Protein AF-A0A016SFZ9-F1 (afdb_monomer_lite)

Sequence (134 aa):
MRSDSETSRENEPSPVVDSTAPLEPKFIEEIFNVIDFRDTNRDLMLHFNPRFKHGYIAINAFKNNVWQREKRIPSPFEYEKVYTVDFVFKENSAIMYVNGQFLYEYVQRLPGLFKKASSVGCYGDLDIHSVHIA

Secondary structure (DSSP, 8-state):
-----------PPPP---TTS-------TT--SEEEEE-TT--EEEEEEEEGGGTEEEEEEEETTEE---EEEE----TT----EEEEE-SSEEEEEETTEEEEEEE-SSTTSGGG--EEEEESS---------

Organism: NCBI:txid53326

pLDDT: mean 81.79, std 17.53, range [40.81, 98.31]

InterPro domains:
  IPR001079 Galectin, carbohydrate recognition domain [PF00337] (35-133)
  IPR001079 Galectin, carbohydrate recognition domain [PS51304] (1-134)
  IPR001079 Galectin, carbohydrate recognition domain [SM00276] (17-134)
  IPR001079 Galectin, carbohydrate recognition domain [SM00908] (21-133)
  IPR001079 Galectin, carbohydrate recognition domain [cd00070] (34-132)
  IPR013320 Concanavalin A-like lectin/glucanase domain superfamily [SSF49899] (34-133)
  IPR044156 Galectin-like [PTHR11346] (35-133)

Foldseek 3Di:
DDDDDPDDDDDDDDDDDPPPDPPPVPPPPQQAKWKFFAFPVRWTLWIWGDRAVVQWIWIWTGPPNDIDDIDIDGDPDDPPDDWDWDWDDDQFWTWIDINNHGGDIGGHPDGRSRVRGDDMDIDHDDDDPDDDDD

Radius of gyration: 22.95 Å; chains: 1; bounding box: 44×68×62 Å

Structure (mmCIF, N/CA/C/O backbone):
data_AF-A0A016SFZ9-F1
#
_entry.id   AF-A0A016SFZ9-F1
#
loop_
_atom_site.group_PDB
_atom_site.id
_atom_site.type_symbol
_atom_site.label_atom_id
_atom_site.label_alt_id
_atom_site.label_comp_id
_atom_site.label_asym_id
_atom_site.label_entity_id
_atom_site.label_seq_id
_atom_site.pdbx_PDB_ins_code
_atom_site.Cartn_x
_atom_site.Cartn_y
_atom_site.Cartn_z
_atom_site.occupancy
_atom_site.B_iso_or_equiv
_atom_site.auth_seq_id
_atom_site.auth_comp_id
_atom_site.auth_asym_id
_atom_site.auth_atom_id
_atom_site.pdbx_PDB_model_num
ATOM 1 N N . MET A 1 1 ? 24.544 -54.199 -49.896 1.00 42.22 1 MET A N 1
ATOM 2 C CA . MET A 1 1 ? 25.113 -53.670 -48.641 1.00 42.22 1 MET A CA 1
ATOM 3 C C . MET A 1 1 ? 24.520 -52.290 -48.430 1.00 42.22 1 MET A C 1
ATOM 5 O O . MET A 1 1 ? 24.761 -51.422 -49.254 1.00 42.22 1 MET A O 1
ATOM 9 N N . ARG A 1 2 ? 23.634 -52.137 -47.439 1.00 42.34 2 ARG A N 1
ATOM 10 C CA . ARG A 1 2 ? 23.093 -50.836 -47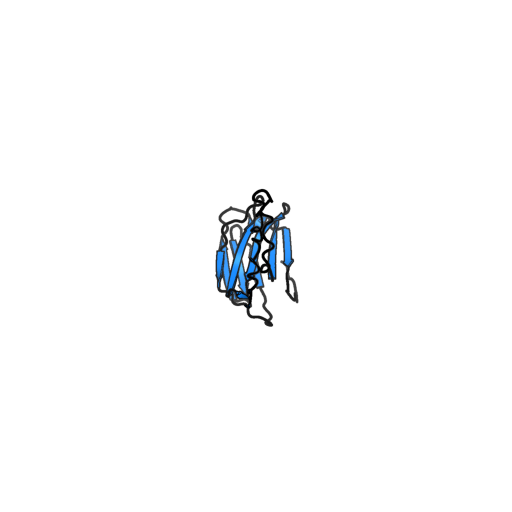.023 1.00 42.34 2 ARG A CA 1
ATOM 11 C C . ARG A 1 2 ? 24.111 -50.224 -46.063 1.00 42.34 2 ARG A C 1
ATOM 13 O O . ARG A 1 2 ? 24.497 -50.902 -45.118 1.00 42.34 2 ARG A O 1
ATOM 20 N N . SER A 1 3 ? 24.586 -49.019 -46.350 1.00 45.25 3 SER A N 1
ATOM 21 C CA . SER A 1 3 ? 25.392 -48.227 -45.423 1.00 45.25 3 SER A CA 1
ATOM 22 C C . SER A 1 3 ? 24.489 -47.156 -44.828 1.00 45.25 3 SER A C 1
ATOM 24 O O . SER A 1 3 ? 24.097 -46.222 -45.530 1.00 45.25 3 SER A O 1
ATOM 26 N N . ASP A 1 4 ? 24.127 -47.341 -43.565 1.00 45.84 4 ASP A N 1
ATOM 27 C CA . ASP A 1 4 ? 23.417 -46.353 -42.765 1.00 45.84 4 ASP A CA 1
ATOM 28 C C . ASP A 1 4 ? 24.354 -45.167 -42.493 1.00 45.84 4 ASP A C 1
ATOM 30 O O . ASP A 1 4 ? 25.474 -45.338 -42.013 1.00 45.84 4 ASP A O 1
ATOM 34 N N . SER A 1 5 ? 23.918 -43.960 -42.853 1.00 49.34 5 SER A N 1
ATOM 35 C CA . SER A 1 5 ? 24.606 -42.716 -42.515 1.00 49.34 5 SER A CA 1
ATOM 36 C C . SER A 1 5 ? 24.147 -42.250 -41.134 1.00 49.34 5 SER A C 1
ATOM 38 O O . SER A 1 5 ? 23.070 -41.668 -40.995 1.00 49.34 5 SER A O 1
ATOM 40 N N . GLU A 1 6 ? 24.963 -42.498 -40.112 1.00 49.41 6 GLU A N 1
ATOM 41 C CA . GLU A 1 6 ? 24.848 -41.837 -38.813 1.00 49.41 6 GLU A CA 1
ATOM 42 C C . GLU A 1 6 ? 25.286 -40.372 -38.956 1.00 49.41 6 GLU A C 1
ATOM 44 O O . GLU A 1 6 ? 26.470 -40.047 -38.966 1.00 49.41 6 GLU A O 1
ATOM 49 N N . THR A 1 7 ? 24.323 -39.461 -39.085 1.00 53.50 7 THR A N 1
ATOM 50 C CA . THR A 1 7 ? 24.557 -38.029 -38.858 1.00 53.50 7 THR A CA 1
ATOM 51 C C . THR A 1 7 ? 24.765 -37.793 -37.364 1.00 53.50 7 THR A C 1
ATOM 53 O O . THR A 1 7 ? 23.820 -37.813 -36.572 1.00 53.50 7 THR A O 1
ATOM 56 N N . SER A 1 8 ? 26.020 -37.572 -36.986 1.00 52.19 8 SER A N 1
ATOM 57 C CA . SER A 1 8 ? 26.450 -37.048 -35.693 1.00 52.19 8 SER A CA 1
ATOM 58 C C . SER A 1 8 ? 25.757 -35.714 -35.400 1.00 52.19 8 SER A C 1
ATOM 60 O O . SER A 1 8 ? 25.906 -34.757 -36.157 1.00 52.19 8 SER A O 1
ATOM 62 N N . ARG A 1 9 ? 24.998 -35.647 -34.299 1.00 55.06 9 ARG A N 1
ATOM 63 C CA . ARG A 1 9 ? 24.480 -34.386 -33.749 1.00 55.06 9 ARG A CA 1
ATOM 64 C C . ARG A 1 9 ? 25.669 -33.548 -33.283 1.00 55.06 9 ARG A C 1
ATOM 66 O O . ARG A 1 9 ? 26.344 -33.921 -32.327 1.00 55.06 9 ARG A O 1
ATOM 73 N N . GLU A 1 10 ? 25.939 -32.462 -33.994 1.00 53.84 10 GLU A N 1
ATOM 74 C CA . GLU A 1 10 ? 26.935 -31.472 -33.604 1.00 53.84 10 GLU A CA 1
ATOM 75 C C . GLU A 1 10 ? 26.537 -30.815 -32.274 1.00 53.84 10 GLU A C 1
ATOM 77 O O . GLU A 1 10 ? 25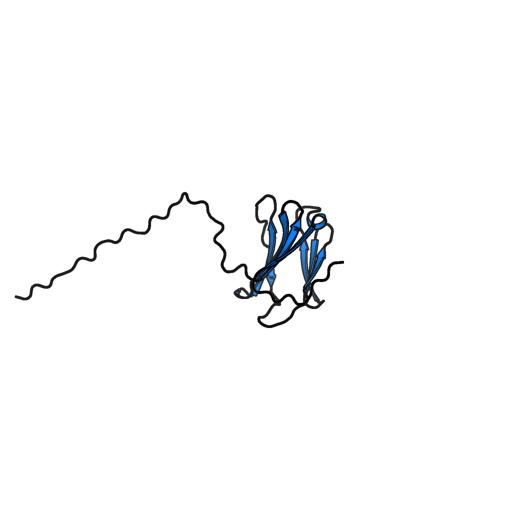.369 -30.526 -32.015 1.00 53.84 10 GLU A O 1
ATOM 82 N N . ASN A 1 11 ? 27.540 -30.642 -31.413 1.00 53.00 11 ASN A N 1
ATOM 83 C CA . ASN A 1 11 ? 27.454 -29.979 -30.120 1.00 53.00 11 ASN A CA 1
ATOM 84 C C . ASN A 1 11 ? 27.061 -28.507 -30.302 1.00 53.00 11 ASN A C 1
ATOM 86 O O . ASN A 1 11 ? 27.894 -27.704 -30.724 1.00 53.00 11 ASN A O 1
ATOM 90 N N . GLU A 1 12 ? 25.841 -28.127 -29.925 1.00 56.31 12 GLU A N 1
ATOM 91 C CA . GLU A 1 12 ? 25.548 -26.712 -29.698 1.00 56.31 12 GLU A CA 1
ATOM 92 C C . GLU A 1 12 ? 26.255 -26.240 -28.414 1.00 56.31 12 GLU A C 1
ATOM 94 O O . GLU A 1 12 ? 26.175 -26.918 -27.382 1.00 56.31 12 GLU A O 1
ATOM 99 N N . PRO A 1 13 ? 26.969 -25.101 -28.437 1.00 56.25 13 PRO A N 1
ATOM 100 C CA . PRO A 1 13 ? 27.565 -24.552 -27.231 1.00 56.25 13 PRO A CA 1
ATOM 101 C C . PRO A 1 13 ? 26.468 -24.050 -26.285 1.00 56.25 13 PRO A C 1
ATOM 103 O O . PRO A 1 13 ? 25.569 -23.311 -26.686 1.00 56.25 13 PRO A O 1
ATOM 106 N N . SER A 1 14 ? 26.569 -24.422 -25.008 1.00 58.12 14 SER A N 1
ATOM 107 C CA . SER A 1 14 ? 25.712 -23.886 -23.948 1.00 58.12 14 SER A CA 1
ATOM 108 C C . SER A 1 14 ? 25.770 -22.352 -23.933 1.00 58.12 14 SER A C 1
ATOM 110 O O . SER A 1 14 ? 26.862 -21.793 -24.081 1.00 58.12 14 SER A O 1
ATOM 112 N N . PRO A 1 15 ? 24.641 -21.651 -23.720 1.00 56.97 15 PRO A N 1
ATOM 113 C CA . PRO A 1 15 ? 24.626 -20.196 -23.718 1.00 56.97 15 PRO A CA 1
ATOM 114 C C . PRO A 1 15 ? 25.574 -19.655 -22.644 1.00 56.97 15 PRO A C 1
ATOM 116 O O . PRO A 1 15 ? 25.509 -20.039 -21.474 1.00 56.97 15 PRO A O 1
ATOM 119 N N . VAL A 1 16 ? 26.471 -18.761 -23.062 1.00 63.16 16 VAL A N 1
ATOM 120 C CA . VAL A 1 16 ? 27.403 -18.066 -22.173 1.00 63.16 16 VAL A CA 1
ATOM 121 C C . VAL A 1 16 ? 26.598 -17.062 -21.354 1.00 63.16 16 VAL A C 1
ATOM 123 O O . VAL A 1 16 ? 26.117 -16.061 -21.879 1.00 63.16 16 VAL A O 1
ATOM 126 N N . VAL A 1 17 ? 26.418 -17.349 -20.066 1.00 63.12 17 VAL A N 1
ATOM 127 C CA . VAL A 1 17 ? 25.835 -16.400 -19.114 1.00 63.12 17 VAL A CA 1
ATOM 128 C C . VAL A 1 17 ? 26.907 -15.369 -18.773 1.00 63.12 17 VAL A C 1
ATOM 130 O O . VAL A 1 17 ? 27.883 -15.687 -18.095 1.00 63.12 17 VAL A O 1
ATOM 133 N N . ASP A 1 18 ? 26.735 -14.139 -19.254 1.00 64.56 18 ASP A N 1
ATOM 134 C CA . ASP A 1 18 ? 27.572 -13.005 -18.868 1.00 64.56 18 ASP A CA 1
ATOM 135 C C . ASP A 1 18 ? 27.323 -12.662 -17.390 1.00 64.56 18 ASP A C 1
ATOM 137 O O . ASP A 1 18 ? 26.303 -12.081 -17.019 1.00 64.56 18 ASP A O 1
ATOM 141 N N . SER A 1 19 ? 28.262 -13.054 -16.528 1.00 56.62 19 SER A N 1
ATOM 142 C CA . SER A 1 19 ? 28.205 -12.833 -15.080 1.00 56.62 19 SER A CA 1
ATOM 143 C C . SER A 1 19 ? 28.502 -11.389 -14.659 1.00 56.62 19 SER A C 1
ATOM 145 O O . SER A 1 19 ? 28.570 -11.116 -13.461 1.00 56.62 19 SER A O 1
ATOM 147 N N . THR A 1 20 ? 28.757 -10.487 -15.612 1.00 60.34 20 THR A N 1
ATOM 148 C CA . THR A 1 20 ? 29.181 -9.105 -15.349 1.00 60.34 20 THR A CA 1
ATOM 149 C C . THR A 1 20 ? 28.111 -8.065 -15.668 1.00 60.34 20 THR A C 1
ATOM 151 O O . THR A 1 20 ? 28.268 -6.901 -15.291 1.00 60.34 20 THR A O 1
ATOM 154 N N . ALA A 1 21 ? 26.992 -8.473 -16.278 1.00 55.19 21 ALA A N 1
ATOM 155 C CA . ALA A 1 21 ? 25.825 -7.614 -16.399 1.00 55.19 21 ALA A CA 1
ATOM 156 C C . ALA A 1 21 ? 25.330 -7.224 -14.992 1.00 55.19 21 ALA A C 1
ATOM 158 O O . ALA A 1 21 ? 25.239 -8.094 -14.114 1.00 55.19 21 ALA A O 1
ATOM 159 N N . PRO A 1 22 ? 24.990 -5.943 -14.742 1.00 46.78 22 PRO A N 1
ATOM 160 C CA . PRO A 1 22 ? 24.236 -5.587 -13.554 1.00 46.78 22 PRO A CA 1
ATOM 161 C C . PRO A 1 22 ? 23.034 -6.523 -13.471 1.00 46.78 22 PRO A C 1
ATOM 163 O O . PRO A 1 22 ? 22.398 -6.798 -14.491 1.00 46.78 22 PRO A O 1
ATOM 166 N N . LEU A 1 23 ? 22.706 -7.004 -12.270 1.00 50.94 23 LEU A N 1
ATOM 167 C CA . LEU A 1 23 ? 21.361 -7.499 -12.015 1.00 50.94 23 LEU A CA 1
ATOM 168 C C . LEU A 1 23 ? 20.442 -6.292 -12.216 1.00 50.94 23 LEU A C 1
ATOM 170 O O . LEU A 1 23 ? 20.100 -5.606 -11.254 1.00 50.94 23 LEU A O 1
ATOM 174 N N . GLU A 1 24 ? 20.081 -5.992 -13.467 1.00 46.94 24 GLU A N 1
ATOM 175 C CA . GLU A 1 24 ? 18.869 -5.250 -13.750 1.00 46.94 24 GLU A CA 1
ATOM 176 C C . GLU A 1 24 ? 17.823 -5.923 -12.871 1.00 46.94 24 GLU A C 1
ATOM 178 O O . GLU A 1 24 ? 17.740 -7.162 -12.902 1.00 46.94 24 GLU A O 1
ATOM 183 N N . PRO A 1 25 ? 17.137 -5.184 -11.979 1.00 43.84 25 PRO A N 1
ATOM 184 C CA . PRO A 1 25 ? 16.110 -5.794 -11.164 1.00 43.84 25 PRO A CA 1
ATOM 185 C C . PRO A 1 25 ? 15.183 -6.441 -12.172 1.00 43.84 25 PRO A C 1
ATOM 187 O O . PRO A 1 25 ? 14.548 -5.712 -12.933 1.00 43.84 25 PRO A O 1
ATOM 190 N N . LYS A 1 26 ? 15.222 -7.787 -12.254 1.00 40.81 26 LYS A N 1
ATOM 191 C CA . LYS A 1 26 ? 14.406 -8.566 -13.184 1.00 40.81 26 LYS A CA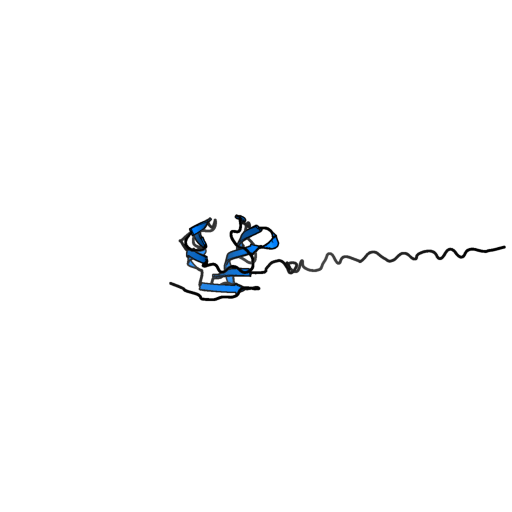 1
ATOM 192 C C . LYS A 1 26 ? 13.067 -7.884 -13.143 1.00 40.81 26 LYS A C 1
ATOM 194 O O . LYS A 1 26 ? 12.526 -7.772 -12.044 1.00 40.81 26 LYS A O 1
ATOM 199 N N . PHE A 1 27 ? 12.629 -7.334 -14.269 1.00 41.25 27 PHE A N 1
ATOM 200 C CA . PHE A 1 27 ? 11.309 -6.751 -14.367 1.00 41.25 27 PHE A CA 1
ATOM 201 C C . PHE A 1 27 ? 10.381 -7.872 -13.918 1.00 41.25 27 PHE A C 1
ATOM 203 O O . PHE A 1 27 ? 10.224 -8.870 -14.619 1.00 41.25 27 PHE A O 1
ATOM 210 N N . ILE A 1 28 ? 9.951 -7.828 -12.656 1.00 50.06 28 ILE A N 1
ATOM 211 C CA . ILE A 1 28 ? 9.141 -8.893 -12.106 1.00 50.06 28 ILE A CA 1
ATOM 212 C C . ILE A 1 28 ? 7.817 -8.621 -12.792 1.00 50.06 28 ILE A C 1
ATOM 214 O O . ILE A 1 28 ? 7.125 -7.673 -12.423 1.00 50.06 28 ILE A O 1
ATOM 218 N N . GLU A 1 29 ? 7.480 -9.435 -13.789 1.00 48.06 29 GLU A N 1
ATOM 219 C CA . GLU A 1 29 ? 6.186 -9.466 -14.484 1.00 48.06 29 GLU A CA 1
ATOM 220 C C . GLU A 1 29 ? 4.997 -9.677 -13.521 1.00 48.06 29 GLU A C 1
ATOM 222 O O . GLU A 1 29 ? 3.908 -10.020 -13.938 1.00 48.06 29 GLU A O 1
ATOM 227 N N . GLU A 1 30 ? 5.175 -9.530 -12.210 1.00 54.72 30 GLU A N 1
ATOM 228 C CA . GLU A 1 30 ? 4.171 -9.735 -11.173 1.00 54.72 30 GLU A CA 1
ATOM 229 C C . GLU A 1 30 ? 3.910 -8.461 -10.357 1.00 54.72 30 GLU A C 1
ATOM 231 O O . GLU A 1 30 ? 3.100 -8.490 -9.429 1.00 54.72 30 GLU A O 1
ATOM 236 N N . ILE A 1 31 ? 4.554 -7.332 -10.692 1.00 60.56 31 ILE A N 1
ATOM 237 C CA . ILE A 1 31 ? 4.238 -6.015 -10.114 1.00 60.56 31 ILE A CA 1
ATOM 238 C C . ILE A 1 31 ? 3.053 -5.416 -10.882 1.00 60.56 31 ILE A C 1
ATOM 240 O O . ILE A 1 31 ? 3.136 -4.357 -11.499 1.00 60.56 31 ILE A O 1
ATOM 244 N N . PHE A 1 32 ? 1.931 -6.126 -10.866 1.00 69.25 32 PHE A N 1
ATOM 245 C CA . PHE A 1 32 ? 0.652 -5.559 -11.258 1.00 69.25 32 PHE A CA 1
ATOM 246 C C . PHE A 1 32 ? -0.044 -5.091 -9.985 1.00 69.25 32 PHE A C 1
ATOM 248 O O . PHE A 1 32 ? -0.067 -5.815 -8.989 1.00 69.25 32 PHE A O 1
ATOM 255 N N . ASN A 1 33 ? -0.589 -3.878 -10.023 1.00 84.12 33 ASN A N 1
ATOM 256 C CA . ASN A 1 33 ? -1.484 -3.316 -9.014 1.00 84.12 33 ASN A CA 1
ATOM 257 C C . ASN A 1 33 ? -0.720 -2.875 -7.761 1.00 84.12 33 ASN A C 1
ATOM 259 O O . ASN A 1 33 ? -0.567 -3.610 -6.785 1.00 84.12 33 ASN A O 1
ATOM 263 N N . VAL A 1 34 ? -0.180 -1.660 -7.818 1.00 92.38 34 VAL A N 1
ATOM 264 C CA . VAL A 1 34 ? 0.633 -1.062 -6.754 1.00 92.38 34 VAL A CA 1
ATOM 265 C C . VAL A 1 34 ? 0.037 0.263 -6.324 1.00 92.38 34 VAL A C 1
ATOM 267 O O . VAL A 1 34 ? -0.353 1.064 -7.167 1.00 92.38 34 VAL A O 1
ATOM 270 N N . ILE A 1 35 ? 0.049 0.505 -5.015 1.00 95.12 35 ILE A N 1
ATOM 271 C CA . ILE A 1 35 ? -0.168 1.818 -4.414 1.00 95.12 35 ILE A CA 1
ATOM 272 C C . ILE A 1 35 ? 1.096 2.171 -3.624 1.00 95.12 35 ILE A C 1
ATOM 274 O O . ILE A 1 35 ? 1.425 1.520 -2.630 1.00 95.12 35 ILE A O 1
ATOM 278 N N . ASP A 1 36 ? 1.813 3.194 -4.079 1.00 94.75 36 ASP A N 1
ATOM 279 C CA . ASP A 1 36 ? 3.039 3.683 -3.453 1.00 94.75 36 ASP A CA 1
ATOM 280 C C . ASP A 1 36 ? 2.819 5.041 -2.801 1.00 94.75 36 ASP A C 1
ATOM 282 O O . ASP A 1 36 ? 2.280 5.956 -3.421 1.00 94.75 36 ASP A O 1
ATOM 286 N N . PHE A 1 37 ? 3.363 5.207 -1.600 1.00 94.50 37 PHE A N 1
ATOM 287 C CA . PHE A 1 37 ? 3.474 6.492 -0.918 1.00 94.50 37 PHE A CA 1
ATOM 288 C C . PHE A 1 37 ? 4.941 6.895 -0.827 1.00 94.50 37 PHE A C 1
ATOM 290 O O . PHE A 1 37 ? 5.763 6.146 -0.289 1.00 94.50 37 PHE A O 1
ATOM 297 N N . ARG A 1 38 ? 5.272 8.075 -1.354 1.00 93.25 38 ARG A N 1
ATOM 298 C CA . ARG A 1 38 ? 6.651 8.534 -1.569 1.00 93.25 38 ARG A CA 1
ATOM 299 C C . ARG A 1 38 ? 6.960 9.803 -0.802 1.00 93.25 38 ARG A C 1
ATOM 301 O O . ARG A 1 38 ? 6.084 10.653 -0.656 1.00 93.25 38 ARG A O 1
ATOM 308 N N . ASP A 1 39 ? 8.205 9.947 -0.362 1.00 91.44 39 ASP A N 1
ATOM 309 C CA . ASP A 1 39 ? 8.722 11.232 0.112 1.00 91.44 39 ASP A CA 1
ATOM 310 C C . ASP A 1 39 ? 9.307 12.083 -1.029 1.00 91.44 39 ASP A C 1
ATOM 312 O O . ASP A 1 39 ? 9.359 11.675 -2.195 1.00 91.44 39 ASP A O 1
ATOM 316 N N . THR A 1 40 ? 9.778 13.283 -0.687 1.00 89.25 40 THR A N 1
ATOM 317 C CA . THR A 1 40 ? 10.386 14.220 -1.642 1.00 89.25 40 THR A CA 1
ATOM 318 C C . THR A 1 40 ? 11.707 13.721 -2.234 1.00 89.25 40 THR A C 1
ATOM 320 O O . THR A 1 40 ? 12.105 14.187 -3.301 1.00 89.25 40 THR A O 1
ATOM 323 N N . ASN A 1 41 ? 12.367 12.753 -1.591 1.00 88.75 41 ASN A N 1
ATOM 324 C CA . ASN A 1 41 ? 13.591 12.112 -2.074 1.00 88.75 41 ASN A CA 1
ATOM 325 C C . ASN A 1 41 ? 13.306 10.868 -2.926 1.00 88.75 41 ASN A C 1
ATOM 327 O O . ASN A 1 41 ? 14.243 10.215 -3.381 1.00 88.75 41 ASN A O 1
ATOM 331 N N . ARG A 1 42 ? 12.024 10.572 -3.190 1.00 85.94 42 ARG A N 1
ATOM 332 C CA . ARG A 1 42 ? 11.529 9.403 -3.935 1.00 85.94 42 ARG A CA 1
ATOM 333 C C . ARG A 1 42 ? 11.706 8.064 -3.216 1.00 85.94 42 ARG A C 1
ATOM 335 O O . ARG A 1 42 ? 11.476 7.028 -3.846 1.00 85.94 42 ARG A O 1
ATOM 342 N N . ASP A 1 43 ? 12.032 8.069 -1.925 1.00 90.75 43 ASP A N 1
ATOM 343 C CA . ASP A 1 43 ? 11.960 6.864 -1.101 1.00 90.75 43 ASP A CA 1
ATOM 344 C C . ASP A 1 43 ? 10.487 6.428 -0.969 1.00 90.75 43 ASP A C 1
ATOM 346 O O . ASP A 1 43 ? 9.582 7.266 -0.898 1.00 90.75 43 ASP A O 1
ATOM 350 N N . LEU A 1 44 ? 10.229 5.116 -0.923 1.00 91.38 44 LEU A N 1
ATOM 351 C CA . LEU A 1 44 ? 8.895 4.574 -0.648 1.00 91.38 44 LEU A CA 1
ATOM 352 C C . LEU A 1 44 ? 8.707 4.449 0.860 1.00 91.38 44 LEU A C 1
ATOM 354 O O . LEU A 1 44 ? 9.335 3.610 1.512 1.00 91.38 44 LEU A O 1
ATOM 358 N N . MET A 1 45 ? 7.803 5.254 1.407 1.00 91.94 45 MET A N 1
ATOM 359 C CA . MET A 1 45 ? 7.373 5.146 2.801 1.00 91.94 45 MET A CA 1
ATOM 360 C C . MET A 1 45 ? 6.508 3.895 2.983 1.00 91.94 45 MET A C 1
ATOM 362 O O . MET A 1 45 ? 6.638 3.184 3.982 1.00 91.94 45 MET A O 1
ATOM 366 N N . LEU A 1 46 ? 5.663 3.619 1.986 1.00 93.81 46 LEU A N 1
ATOM 367 C CA . LEU A 1 46 ? 4.826 2.433 1.888 1.00 93.81 46 LEU A CA 1
ATOM 368 C C . LEU A 1 46 ? 4.736 2.005 0.422 1.00 93.81 46 LEU A C 1
ATOM 370 O O . LEU A 1 46 ? 4.365 2.801 -0.432 1.00 93.81 46 LEU A O 1
ATOM 374 N N . HIS A 1 47 ? 5.053 0.745 0.165 1.00 94.56 47 HIS A N 1
ATOM 375 C CA . HIS A 1 47 ? 4.770 0.029 -1.068 1.00 94.56 47 HIS A CA 1
ATOM 376 C C . HIS A 1 47 ? 3.701 -1.011 -0.754 1.00 94.56 47 HIS A C 1
ATOM 378 O O . HIS A 1 47 ? 3.971 -1.939 0.013 1.00 94.56 47 HIS A O 1
ATOM 384 N N . PHE A 1 48 ? 2.499 -0.840 -1.297 1.00 95.94 48 PHE A N 1
ATOM 385 C CA . PHE A 1 48 ? 1.379 -1.759 -1.129 1.00 95.94 48 PHE A CA 1
ATOM 386 C C . PHE A 1 48 ? 1.099 -2.460 -2.456 1.00 95.94 48 PHE A C 1
ATOM 388 O O . PHE A 1 48 ? 0.671 -1.826 -3.419 1.00 95.94 48 PHE A O 1
ATOM 395 N N . ASN A 1 49 ? 1.345 -3.768 -2.515 1.00 94.75 49 ASN A N 1
ATOM 396 C CA . ASN A 1 49 ? 1.235 -4.544 -3.746 1.00 94.75 49 ASN A CA 1
ATOM 397 C C . ASN A 1 49 ? 0.430 -5.836 -3.527 1.00 94.75 49 ASN A C 1
ATOM 399 O O . ASN A 1 49 ? 0.988 -6.861 -3.117 1.00 94.75 49 ASN A O 1
ATOM 403 N N . PRO A 1 50 ? -0.889 -5.806 -3.785 1.00 92.75 50 PRO A N 1
ATOM 404 C CA . PRO A 1 50 ? -1.706 -7.004 -3.914 1.00 92.75 50 PRO A CA 1
ATOM 405 C C . PRO A 1 50 ? -1.202 -7.912 -5.039 1.00 92.75 50 PRO A C 1
ATOM 407 O O . PRO A 1 50 ? -1.339 -7.604 -6.219 1.00 92.75 50 PRO A O 1
ATOM 410 N N . ARG A 1 51 ? -0.651 -9.077 -4.688 1.00 90.88 51 ARG A N 1
ATOM 411 C CA . ARG A 1 51 ? -0.228 -10.097 -5.654 1.00 90.88 51 ARG A CA 1
ATOM 412 C C . ARG A 1 51 ? -1.336 -11.132 -5.799 1.00 90.88 51 ARG A C 1
ATOM 414 O O . ARG A 1 51 ? -1.269 -12.207 -5.203 1.00 90.88 51 ARG A O 1
ATOM 421 N N . PHE A 1 52 ? -2.351 -10.797 -6.596 1.00 84.62 52 PHE A N 1
ATOM 422 C CA . PHE A 1 52 ? -3.575 -11.590 -6.791 1.00 84.62 52 PHE A CA 1
ATOM 423 C C . PHE A 1 52 ? -3.303 -13.080 -7.038 1.00 84.62 52 PHE A C 1
ATOM 425 O O . PHE A 1 52 ? -3.806 -13.924 -6.301 1.00 84.62 52 PHE A O 1
ATOM 432 N N . LYS A 1 53 ? -2.416 -13.404 -7.989 1.00 83.38 53 LYS A N 1
ATOM 433 C CA . LYS A 1 53 ? -2.019 -14.786 -8.328 1.00 83.38 53 LYS A CA 1
ATOM 434 C C . LYS A 1 53 ? -1.505 -15.597 -7.131 1.00 83.38 53 LYS A C 1
ATOM 436 O O . LYS A 1 53 ? -1.632 -16.817 -7.113 1.00 83.38 53 LYS A O 1
ATOM 441 N N . HIS A 1 54 ? -0.916 -14.930 -6.141 1.00 88.12 54 HIS A N 1
ATOM 442 C CA . HIS A 1 54 ? -0.321 -15.569 -4.971 1.00 88.12 54 HIS A CA 1
ATOM 443 C C . HIS A 1 54 ? -1.191 -15.487 -3.710 1.00 88.12 54 HIS A C 1
ATOM 445 O O . HIS A 1 54 ? -0.808 -16.041 -2.680 1.00 88.12 54 HIS A O 1
ATOM 451 N N . GLY A 1 55 ? -2.326 -14.782 -3.757 1.00 91.12 55 GLY A N 1
ATOM 452 C CA . GLY A 1 55 ? -3.249 -14.659 -2.626 1.00 91.12 55 GLY A CA 1
ATOM 453 C C . GLY A 1 55 ? -2.706 -13.864 -1.431 1.00 91.12 55 GLY A C 1
ATOM 454 O O . GLY A 1 55 ? -3.225 -13.994 -0.321 1.00 91.12 55 GLY A O 1
ATOM 455 N N . TYR A 1 56 ? -1.672 -13.038 -1.620 1.00 94.50 56 TYR A N 1
ATOM 456 C CA . TYR A 1 56 ? -1.120 -12.194 -0.558 1.00 94.50 56 TYR A CA 1
ATOM 457 C C . TYR A 1 56 ? -0.850 -10.768 -1.032 1.00 94.50 56 TYR A C 1
ATOM 459 O O . TYR A 1 56 ? -0.651 -10.504 -2.214 1.00 94.50 56 TYR A O 1
ATOM 467 N N . ILE A 1 57 ? -0.803 -9.845 -0.079 1.00 95.75 57 ILE A N 1
ATOM 468 C CA . ILE A 1 57 ? -0.340 -8.475 -0.285 1.00 95.75 57 ILE A CA 1
ATOM 469 C C . ILE A 1 57 ? 1.098 -8.392 0.214 1.00 95.75 57 ILE A C 1
ATOM 471 O O . ILE A 1 57 ? 1.387 -8.752 1.362 1.00 95.75 57 ILE A O 1
ATOM 475 N N . ALA A 1 58 ? 2.003 -7.939 -0.650 1.00 95.12 58 ALA A N 1
ATOM 476 C CA . ALA A 1 58 ? 3.342 -7.531 -0.261 1.00 95.12 58 ALA A CA 1
ATOM 477 C C . ALA A 1 58 ? 3.296 -6.082 0.229 1.00 95.12 58 ALA A C 1
ATOM 479 O O . ALA A 1 58 ? 2.851 -5.187 -0.486 1.00 95.12 58 ALA A O 1
ATOM 480 N N . ILE A 1 59 ? 3.766 -5.862 1.452 1.00 95.50 59 ILE A N 1
ATOM 481 C CA . ILE A 1 59 ? 3.925 -4.540 2.044 1.00 95.50 59 ILE A CA 1
ATOM 482 C C . ILE A 1 59 ? 5.404 -4.335 2.324 1.00 95.50 59 ILE A C 1
ATOM 484 O O . ILE A 1 59 ? 6.036 -5.148 3.006 1.00 95.50 59 ILE A O 1
ATOM 488 N N . ASN A 1 60 ? 5.973 -3.256 1.804 1.00 94.06 60 ASN A N 1
ATOM 489 C CA . ASN A 1 60 ? 7.377 -2.949 2.027 1.00 94.06 60 ASN A CA 1
ATOM 490 C C . ASN A 1 60 ? 7.626 -1.439 2.088 1.00 94.06 60 ASN A C 1
ATOM 492 O O . ASN A 1 60 ? 6.723 -0.633 1.892 1.00 94.06 60 ASN A O 1
ATOM 496 N N . ALA A 1 61 ? 8.868 -1.068 2.357 1.00 91.69 61 ALA A N 1
ATOM 497 C CA . ALA A 1 61 ? 9.393 0.270 2.176 1.00 91.69 61 ALA A CA 1
ATOM 498 C C . ALA A 1 61 ? 10.671 0.188 1.336 1.00 91.69 61 ALA A C 1
ATOM 500 O O . ALA A 1 61 ? 11.340 -0.848 1.294 1.00 91.69 61 ALA A O 1
ATOM 501 N N . PHE A 1 62 ? 11.024 1.287 0.687 1.00 91.38 62 PHE A N 1
ATOM 502 C CA . PHE A 1 62 ? 12.237 1.409 -0.110 1.00 91.38 62 PHE A CA 1
ATOM 503 C C . PHE A 1 62 ? 12.949 2.672 0.335 1.00 91.38 62 PHE A C 1
ATOM 505 O O . PHE A 1 62 ? 12.383 3.757 0.251 1.00 91.38 62 PHE A O 1
ATOM 512 N N . LYS A 1 63 ? 14.159 2.522 0.865 1.00 88.62 63 LYS A N 1
ATOM 513 C CA . LYS A 1 63 ? 14.905 3.631 1.449 1.00 88.62 63 LYS A CA 1
ATOM 514 C C . LYS A 1 63 ? 16.353 3.567 1.020 1.00 88.62 63 LYS A C 1
ATOM 516 O O . LYS A 1 63 ? 16.949 2.493 1.101 1.00 88.62 63 LYS A O 1
ATOM 521 N N . ASN A 1 64 ? 16.928 4.705 0.636 1.00 89.06 64 ASN A N 1
ATOM 522 C CA . ASN A 1 64 ? 18.333 4.802 0.231 1.00 89.06 64 ASN A CA 1
ATOM 523 C C . ASN A 1 64 ? 18.687 3.779 -0.861 1.00 89.06 64 ASN A C 1
ATOM 525 O O . ASN A 1 64 ? 19.708 3.100 -0.780 1.00 89.06 64 ASN A O 1
ATOM 529 N N . ASN A 1 65 ? 17.811 3.637 -1.857 1.00 88.94 65 ASN A N 1
ATOM 530 C CA . ASN A 1 65 ? 17.939 2.667 -2.945 1.00 88.94 65 ASN A CA 1
ATOM 531 C C . ASN A 1 65 ? 17.911 1.182 -2.527 1.00 88.94 65 ASN A C 1
ATOM 533 O O . ASN A 1 65 ? 18.347 0.319 -3.288 1.00 88.94 65 ASN A O 1
ATOM 537 N N . VAL A 1 66 ? 17.394 0.861 -1.335 1.00 90.00 66 VAL A N 1
ATOM 538 C CA . VAL A 1 66 ? 17.331 -0.512 -0.820 1.00 90.00 66 VAL A CA 1
ATOM 539 C C . VAL A 1 66 ? 15.922 -0.854 -0.339 1.00 90.00 66 VAL A C 1
ATOM 541 O O . VAL A 1 66 ? 15.331 -0.161 0.499 1.00 90.00 66 VAL A O 1
ATOM 544 N N . TRP A 1 67 ? 15.395 -1.977 -0.832 1.00 92.06 67 TRP A N 1
ATOM 545 C CA . TRP A 1 67 ? 14.170 -2.576 -0.308 1.00 92.06 67 TRP A CA 1
ATOM 546 C C . TRP A 1 67 ? 14.372 -3.034 1.130 1.00 92.06 67 TRP A C 1
ATOM 548 O O . TRP A 1 67 ? 15.345 -3.709 1.463 1.00 92.06 67 TRP A O 1
ATOM 558 N N . GLN A 1 68 ? 13.421 -2.685 1.986 1.00 90.81 68 GLN A N 1
ATOM 559 C CA . GLN A 1 68 ? 13.404 -3.164 3.356 1.00 90.81 68 GLN A CA 1
ATOM 560 C C . GLN A 1 68 ? 12.845 -4.595 3.409 1.00 90.81 68 GLN A C 1
ATOM 562 O O . GLN A 1 68 ? 12.595 -5.251 2.391 1.00 90.81 68 GLN A O 1
ATOM 567 N N . ARG A 1 69 ? 12.674 -5.123 4.622 1.00 91.06 69 ARG A N 1
ATOM 568 C CA . ARG A 1 69 ? 12.106 -6.458 4.811 1.00 91.06 69 ARG A CA 1
ATOM 569 C C . ARG A 1 69 ? 10.621 -6.461 4.436 1.00 91.06 69 ARG A C 1
ATOM 571 O O . ARG A 1 69 ? 9.805 -5.897 5.164 1.00 91.06 69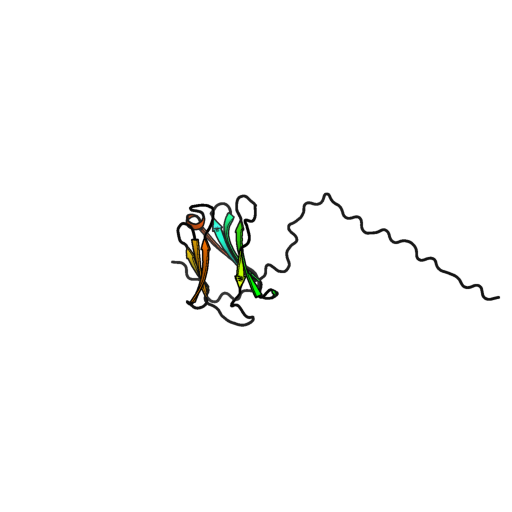 ARG A O 1
ATOM 578 N N . GLU A 1 70 ? 10.292 -7.184 3.367 1.00 93.50 70 GLU A N 1
ATOM 579 C CA . GLU A 1 70 ? 8.917 -7.407 2.910 1.00 93.50 70 GLU A CA 1
ATOM 580 C C . GLU A 1 70 ? 8.073 -8.077 4.006 1.00 93.50 70 GLU A C 1
ATOM 582 O O . GLU A 1 70 ? 8.478 -9.064 4.636 1.00 93.50 70 GLU A O 1
ATOM 587 N N . LYS A 1 71 ? 6.870 -7.545 4.218 1.00 95.94 71 LYS A N 1
ATOM 588 C CA . LYS A 1 71 ? 5.813 -8.170 5.005 1.00 95.94 71 LYS A CA 1
ATOM 589 C C . LYS A 1 71 ? 4.752 -8.705 4.053 1.00 95.94 71 LYS A C 1
ATOM 591 O O . LYS A 1 71 ? 4.231 -7.969 3.227 1.00 95.94 71 LYS A O 1
ATOM 596 N N . ARG A 1 72 ? 4.404 -9.981 4.208 1.00 96.56 72 ARG A N 1
ATOM 597 C CA . ARG A 1 72 ? 3.289 -10.612 3.496 1.00 96.56 72 ARG A CA 1
ATOM 598 C C . ARG A 1 72 ? 2.103 -10.766 4.431 1.00 96.56 72 ARG A C 1
ATOM 600 O O . ARG A 1 72 ? 2.285 -11.189 5.579 1.00 96.56 72 ARG A O 1
ATOM 607 N N . ILE A 1 73 ? 0.922 -10.428 3.937 1.00 97.44 73 ILE A N 1
ATOM 608 C CA . ILE A 1 73 ? -0.355 -10.650 4.619 1.00 97.44 73 ILE A CA 1
ATOM 609 C C . ILE A 1 73 ? -1.350 -11.290 3.647 1.00 97.44 73 ILE A C 1
ATOM 611 O O . ILE A 1 73 ? -1.204 -11.083 2.441 1.00 97.44 73 ILE A O 1
ATOM 615 N N . PRO A 1 74 ? -2.345 -12.053 4.127 1.00 97.00 74 PRO A N 1
ATOM 616 C CA . PRO A 1 74 ? -3.408 -12.566 3.269 1.00 97.00 74 PRO A CA 1
ATOM 617 C C . PRO A 1 74 ? -4.093 -11.441 2.485 1.00 97.00 74 PRO A C 1
ATOM 619 O O . PRO A 1 74 ? -4.327 -10.360 3.026 1.00 97.00 74 PRO A O 1
ATOM 622 N N . SER A 1 75 ? -4.392 -11.692 1.212 1.00 95.12 75 SER A N 1
ATOM 623 C CA . SER A 1 75 ? -5.106 -10.742 0.360 1.00 95.12 75 SER A CA 1
ATOM 624 C C . SER A 1 75 ? -6.617 -10.974 0.443 1.00 95.12 75 SER A C 1
ATOM 626 O O . SER A 1 75 ? -7.044 -12.106 0.220 1.00 95.12 75 SER A O 1
ATOM 628 N N . PRO A 1 76 ? -7.437 -9.938 0.702 1.00 94.81 76 PRO A N 1
ATOM 629 C CA . PRO A 1 76 ? -8.891 -10.014 0.566 1.00 94.81 76 PRO A CA 1
ATOM 630 C C . PRO A 1 76 ? -9.369 -9.725 -0.871 1.00 94.81 76 PRO A C 1
ATOM 632 O O . PRO A 1 76 ? -10.571 -9.719 -1.127 1.00 94.81 76 PRO A O 1
ATOM 635 N N . PHE A 1 77 ? -8.450 -9.408 -1.789 1.00 92.44 77 PHE A N 1
ATOM 636 C CA . PHE A 1 77 ? -8.789 -8.965 -3.136 1.00 92.44 77 PHE A CA 1
ATOM 637 C C . PHE A 1 77 ? -9.050 -10.139 -4.077 1.00 92.44 77 PHE A C 1
ATOM 639 O O . PHE A 1 77 ? -8.251 -11.072 -4.168 1.00 92.44 77 PHE A O 1
ATOM 646 N N . GLU A 1 78 ? -10.145 -10.030 -4.817 1.00 89.38 78 GLU A N 1
ATOM 647 C CA . GLU A 1 78 ? -10.558 -10.925 -5.889 1.00 89.38 78 GLU A CA 1
ATOM 648 C C . GLU A 1 78 ? -10.622 -10.136 -7.201 1.00 89.38 78 GLU A C 1
ATOM 650 O O . GLU A 1 78 ? -10.846 -8.922 -7.198 1.00 89.38 78 GLU A O 1
ATOM 655 N N . TYR A 1 79 ? -10.421 -10.826 -8.324 1.00 86.50 79 TYR A N 1
ATOM 656 C CA . TYR A 1 79 ? -10.568 -10.228 -9.650 1.00 86.50 79 TYR A CA 1
ATOM 657 C C . TYR A 1 79 ? -11.997 -9.704 -9.867 1.00 86.50 79 TYR A C 1
ATOM 659 O O . TYR A 1 79 ? -12.951 -10.255 -9.318 1.00 86.50 79 TYR A O 1
ATOM 667 N N . GLU A 1 80 ? -12.128 -8.639 -10.667 1.00 86.56 80 GLU A N 1
ATOM 668 C CA . GLU A 1 80 ? -13.409 -8.039 -11.093 1.00 86.56 80 GLU A CA 1
ATOM 669 C C . GLU A 1 80 ? -14.298 -7.484 -9.961 1.00 86.56 80 GLU A C 1
ATOM 671 O O . GLU A 1 80 ? -15.468 -7.163 -10.177 1.00 86.56 80 GLU A O 1
ATOM 676 N N . LYS A 1 81 ? -13.760 -7.326 -8.746 1.00 91.88 81 LYS A N 1
ATOM 677 C CA . LYS A 1 81 ? -14.463 -6.692 -7.623 1.00 91.88 81 LYS A CA 1
ATOM 678 C C . LYS A 1 81 ? -13.928 -5.295 -7.333 1.00 91.88 81 LYS A C 1
ATOM 680 O O . LYS A 1 81 ? -12.737 -5.022 -7.451 1.00 91.88 81 LYS A O 1
ATOM 685 N N . VAL A 1 82 ? -14.833 -4.422 -6.895 1.00 94.62 82 VAL A N 1
ATOM 686 C CA . VAL A 1 82 ? -14.517 -3.051 -6.479 1.00 94.62 82 VAL A CA 1
ATOM 687 C C . VAL A 1 82 ? -14.251 -3.023 -4.978 1.00 94.62 82 VAL A C 1
ATOM 689 O O . VAL A 1 82 ? -15.002 -3.608 -4.195 1.00 94.62 82 VAL A O 1
ATOM 692 N N . TYR A 1 83 ? -13.198 -2.311 -4.581 1.00 96.00 83 TYR A N 1
ATOM 693 C CA . TYR A 1 83 ? -12.802 -2.153 -3.187 1.00 96.00 83 TYR A CA 1
ATOM 694 C C . TYR A 1 83 ? -12.500 -0.692 -2.868 1.00 96.00 83 TYR A C 1
ATOM 696 O O . TYR A 1 83 ? -11.880 0.008 -3.667 1.00 96.00 83 TYR A O 1
ATOM 704 N N . THR A 1 84 ? -12.862 -0.268 -1.660 1.00 97.06 84 THR A N 1
ATOM 705 C CA . THR A 1 84 ? -12.320 0.948 -1.045 1.00 97.06 84 THR A CA 1
ATOM 706 C C . THR A 1 84 ? -11.126 0.555 -0.193 1.00 97.06 84 THR A C 1
ATOM 708 O O . THR A 1 84 ? -11.248 -0.333 0.651 1.00 97.06 84 THR A O 1
ATOM 711 N N . VAL A 1 85 ? -9.981 1.200 -0.402 1.00 96.94 85 VAL A N 1
ATOM 712 C CA . VAL A 1 85 ? -8.779 0.981 0.408 1.00 96.94 85 VAL A CA 1
ATOM 713 C C . VAL A 1 85 ? -8.394 2.291 1.077 1.00 96.94 85 VAL A C 1
ATOM 715 O O . VAL A 1 85 ? -8.063 3.258 0.395 1.00 96.94 85 VAL A O 1
ATOM 718 N N . ASP A 1 86 ? -8.417 2.308 2.407 1.00 97.38 86 ASP A N 1
ATOM 719 C CA . ASP A 1 86 ? -8.039 3.479 3.197 1.00 97.38 86 ASP A CA 1
ATOM 720 C C . ASP A 1 86 ? -6.641 3.292 3.780 1.00 97.38 86 ASP A C 1
ATOM 722 O O . ASP A 1 86 ? -6.329 2.237 4.339 1.00 97.38 86 ASP A O 1
ATOM 726 N N . PHE A 1 87 ? -5.820 4.339 3.708 1.00 96.00 87 PHE A N 1
ATOM 727 C CA . PHE A 1 87 ? -4.496 4.391 4.323 1.00 96.00 87 PHE A CA 1
ATOM 728 C C . PHE A 1 87 ? -4.465 5.506 5.367 1.00 96.00 87 PHE A C 1
ATOM 7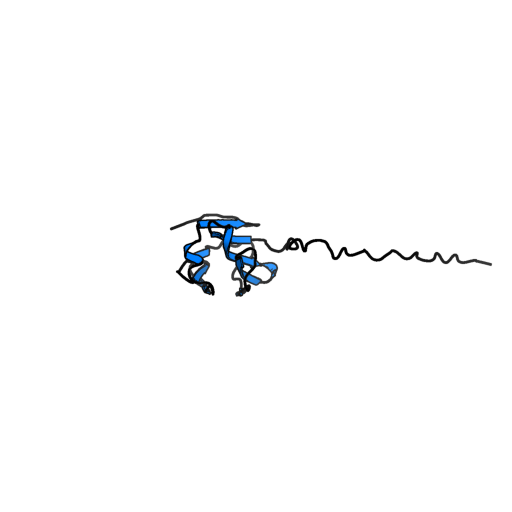30 O O . PHE A 1 87 ? -4.519 6.687 5.035 1.00 96.00 87 PHE A O 1
ATOM 737 N N . VAL A 1 88 ? -4.354 5.133 6.641 1.00 94.06 88 VAL A N 1
ATOM 738 C CA . VAL A 1 88 ? -4.277 6.070 7.765 1.00 94.06 88 VAL A CA 1
ATOM 739 C C . VAL A 1 88 ? -2.850 6.092 8.297 1.00 94.06 88 VAL A C 1
ATOM 741 O O . VAL A 1 88 ? -2.403 5.154 8.965 1.00 94.06 88 VAL A O 1
ATOM 744 N N . PHE A 1 89 ? -2.127 7.170 8.005 1.00 91.06 89 PHE A N 1
ATOM 745 C CA . PHE A 1 89 ? -0.746 7.346 8.445 1.00 91.06 89 PHE A CA 1
ATOM 746 C C . PHE A 1 89 ? -0.678 7.904 9.867 1.00 91.06 89 PHE A C 1
ATOM 748 O O . PHE A 1 89 ? -1.221 8.961 10.182 1.00 91.06 89 PHE A O 1
ATOM 755 N N . LYS A 1 90 ? 0.037 7.185 10.729 1.00 89.12 90 LYS A N 1
ATOM 756 C CA . LYS A 1 90 ? 0.478 7.619 12.056 1.00 89.12 90 LYS A CA 1
ATOM 757 C C . LYS A 1 90 ? 1.975 7.926 12.014 1.00 89.12 90 LYS A C 1
ATOM 759 O O . LYS A 1 90 ? 2.651 7.702 11.016 1.00 89.12 90 LYS A O 1
ATOM 764 N N . GLU A 1 91 ? 2.528 8.392 13.130 1.00 85.00 91 GLU A N 1
ATOM 765 C CA . GLU A 1 91 ? 3.954 8.732 13.221 1.00 85.00 91 GLU A CA 1
ATOM 766 C C . GLU A 1 91 ? 4.894 7.568 12.855 1.00 85.00 91 GLU A C 1
ATOM 768 O O . GLU A 1 91 ? 5.891 7.785 12.166 1.00 85.00 91 GLU A O 1
ATOM 773 N N . ASN A 1 92 ? 4.559 6.340 13.270 1.00 87.19 92 ASN A N 1
ATOM 774 C CA . ASN A 1 92 ? 5.405 5.153 13.085 1.00 87.19 92 ASN A CA 1
ATOM 775 C C . ASN A 1 92 ? 4.684 3.969 12.420 1.00 87.19 92 ASN A C 1
ATOM 777 O O . ASN A 1 92 ? 5.261 2.887 12.304 1.00 87.19 92 ASN A O 1
ATOM 781 N N . SER A 1 93 ? 3.440 4.141 11.979 1.00 91.50 93 SER A N 1
ATOM 782 C CA . SER A 1 93 ? 2.684 3.078 11.319 1.00 91.50 93 SER A CA 1
ATOM 783 C C . SER A 1 93 ? 1.751 3.611 10.241 1.00 91.50 93 SER A C 1
ATOM 785 O O . SER A 1 93 ? 1.350 4.771 10.267 1.00 91.50 93 SER A O 1
ATOM 787 N N . ALA A 1 94 ? 1.397 2.743 9.300 1.00 93.25 94 ALA A N 1
ATOM 788 C CA . ALA A 1 94 ? 0.291 2.948 8.378 1.00 93.25 94 ALA A CA 1
ATOM 789 C C . ALA A 1 94 ? -0.772 1.883 8.659 1.00 93.25 94 ALA A C 1
ATOM 791 O O . ALA A 1 94 ? -0.471 0.686 8.634 1.00 93.25 94 ALA A O 1
ATOM 792 N N . ILE A 1 95 ? -1.999 2.309 8.948 1.00 96.38 95 ILE A N 1
ATOM 793 C CA . ILE A 1 95 ? -3.139 1.407 9.112 1.00 96.38 95 ILE A CA 1
ATOM 794 C C . ILE A 1 95 ? -3.892 1.347 7.797 1.00 96.38 95 ILE A C 1
ATOM 796 O O . ILE A 1 95 ? -4.212 2.384 7.222 1.00 96.38 95 ILE A O 1
ATOM 800 N N . MET A 1 96 ? -4.179 0.134 7.346 1.00 97.50 96 MET A N 1
ATOM 801 C CA . MET A 1 96 ? -4.934 -0.119 6.130 1.00 97.50 96 MET A CA 1
ATOM 802 C C . MET A 1 96 ? -6.300 -0.697 6.463 1.00 97.50 96 MET A C 1
ATOM 804 O O . MET A 1 96 ? -6.410 -1.612 7.288 1.00 97.50 96 MET A O 1
ATOM 808 N N . TYR A 1 97 ? -7.315 -0.196 5.770 1.00 98.31 97 TYR A N 1
ATOM 809 C CA . TYR A 1 97 ? -8.662 -0.751 5.775 1.00 98.31 97 TYR A CA 1
ATOM 810 C C . TYR A 1 97 ? -9.054 -1.154 4.357 1.00 98.31 97 TYR A C 1
ATOM 812 O O . TYR A 1 97 ? -8.629 -0.524 3.392 1.00 98.31 97 TYR A O 1
ATOM 820 N N . VAL A 1 98 ? -9.866 -2.201 4.241 1.00 97.75 98 VAL A N 1
ATOM 821 C CA . VAL A 1 98 ? -10.517 -2.599 2.991 1.00 97.75 98 VAL A CA 1
ATOM 822 C C . VAL A 1 98 ? -12.016 -2.620 3.240 1.00 97.75 98 VAL A C 1
ATOM 824 O O . VAL A 1 98 ? -12.483 -3.294 4.155 1.00 97.75 98 VAL A O 1
ATOM 827 N N . ASN A 1 99 ? -12.771 -1.856 2.452 1.00 97.50 99 ASN A N 1
ATOM 828 C CA . ASN A 1 99 ? -14.215 -1.660 2.611 1.00 97.50 99 ASN A CA 1
ATOM 829 C C . ASN A 1 99 ? -14.599 -1.246 4.047 1.00 97.50 99 ASN A C 1
ATOM 831 O O . ASN A 1 99 ? -15.551 -1.768 4.627 1.00 97.50 99 ASN A O 1
ATOM 835 N N . GLY A 1 100 ? -13.810 -0.348 4.649 1.00 97.56 100 GLY A N 1
ATOM 836 C CA . GLY A 1 100 ? -13.990 0.117 6.028 1.00 97.56 100 GLY A CA 1
ATOM 837 C C . GLY A 1 100 ? -13.629 -0.902 7.118 1.00 97.56 100 GLY A C 1
ATOM 838 O O . GLY A 1 100 ? -13.692 -0.574 8.301 1.00 97.56 100 GLY A O 1
ATOM 839 N N . GLN A 1 101 ? -13.228 -2.127 6.762 1.00 98.00 101 GLN A N 1
ATOM 840 C CA . GLN A 1 101 ? -12.793 -3.149 7.715 1.00 98.00 101 GLN A CA 1
ATOM 841 C C . GLN A 1 101 ? -11.277 -3.142 7.878 1.00 98.00 101 GLN A C 1
ATOM 843 O O . GLN A 1 101 ? -10.539 -2.984 6.908 1.00 98.00 101 GLN A O 1
ATOM 848 N N . PHE A 1 102 ? -10.802 -3.327 9.111 1.00 98.19 102 PHE A N 1
ATOM 849 C CA . PHE A 1 102 ? -9.370 -3.378 9.398 1.00 98.19 102 PHE A CA 1
ATOM 850 C C . PHE A 1 102 ? -8.707 -4.521 8.624 1.00 98.19 102 PHE A C 1
ATOM 852 O O . PHE A 1 102 ? -9.091 -5.680 8.775 1.00 98.19 102 PHE A O 1
ATOM 859 N N . LEU A 1 103 ? -7.687 -4.187 7.835 1.00 98.19 103 LEU A N 1
ATOM 860 C CA . LEU A 1 103 ? -6.862 -5.164 7.135 1.00 98.19 103 LEU A CA 1
ATOM 861 C C . LEU A 1 103 ? -5.583 -5.443 7.927 1.00 98.19 103 LEU A C 1
ATOM 863 O O . LEU A 1 103 ? -5.309 -6.585 8.299 1.00 98.19 103 LEU A O 1
ATOM 867 N N . TYR A 1 104 ? -4.765 -4.409 8.141 1.00 98.19 104 TYR A N 1
ATOM 868 C CA . TYR A 1 104 ? -3.446 -4.565 8.749 1.00 98.19 104 TYR A CA 1
ATOM 869 C C . TYR A 1 104 ? -2.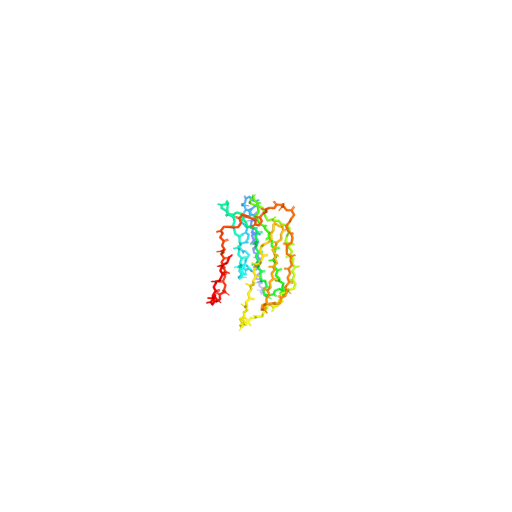849 -3.226 9.204 1.00 98.19 104 TYR A C 1
ATOM 871 O O . TYR A 1 104 ? -3.071 -2.194 8.575 1.00 98.19 104 TYR A O 1
ATOM 879 N N . GLU A 1 105 ? -2.019 -3.250 10.251 1.00 96.81 105 GLU A N 1
ATOM 880 C CA . GLU A 1 105 ? -1.175 -2.117 10.655 1.00 96.81 105 GLU A CA 1
ATOM 881 C C . GLU A 1 105 ? 0.299 -2.429 10.360 1.00 96.81 105 GLU A C 1
ATOM 883 O O . GLU A 1 105 ? 0.911 -3.318 10.959 1.00 96.81 105 GLU A O 1
ATOM 888 N N . TYR A 1 106 ? 0.887 -1.687 9.422 1.00 94.94 106 TYR A N 1
ATOM 889 C CA . TYR A 1 106 ? 2.300 -1.797 9.083 1.00 94.94 106 TYR A CA 1
ATOM 890 C C . TYR A 1 106 ? 3.121 -0.819 9.924 1.00 94.94 106 TYR A C 1
ATOM 892 O O . TYR A 1 106 ? 3.142 0.382 9.665 1.00 94.94 106 TYR A O 1
ATOM 900 N N . VAL A 1 107 ? 3.794 -1.348 10.948 1.00 91.31 107 VAL A N 1
ATOM 901 C CA . VAL A 1 107 ? 4.689 -0.584 11.827 1.00 91.31 107 VAL A CA 1
ATOM 902 C C . VAL A 1 107 ? 6.084 -0.518 11.212 1.00 91.31 107 VAL A C 1
ATOM 904 O O . VAL A 1 107 ? 6.725 -1.548 10.983 1.00 91.31 107 VAL A O 1
ATOM 907 N N . GLN A 1 108 ? 6.569 0.696 10.968 1.00 81.62 108 GLN A N 1
ATOM 908 C CA . GLN A 1 108 ? 7.891 0.924 10.405 1.00 81.62 108 GLN A CA 1
ATOM 909 C C . GLN A 1 108 ? 8.958 0.917 11.504 1.00 81.62 108 GLN A C 1
ATOM 911 O O . GLN A 1 108 ? 8.781 1.489 12.576 1.00 81.62 108 GLN A O 1
ATOM 916 N N . ARG A 1 109 ? 10.102 0.284 11.226 1.00 74.94 109 ARG A N 1
ATOM 917 C CA . ARG A 1 109 ? 11.230 0.199 12.176 1.00 74.94 109 ARG A CA 1
ATOM 918 C C . ARG A 1 109 ? 12.025 1.498 12.272 1.00 74.94 109 ARG A C 1
ATOM 920 O O . ARG A 1 109 ? 12.772 1.696 13.222 1.00 74.94 109 ARG A O 1
ATOM 927 N N . LEU A 1 110 ? 11.897 2.344 11.256 1.00 74.12 110 LEU A N 1
ATOM 928 C CA . LEU A 1 110 ? 12.559 3.633 11.134 1.00 74.12 110 LEU A CA 1
ATOM 929 C C . LEU A 1 110 ? 11.603 4.738 11.607 1.00 74.12 110 LEU A C 1
ATOM 931 O O . LEU A 1 110 ? 10.602 4.984 10.927 1.00 74.12 110 LEU A O 1
ATOM 935 N N . PRO A 1 111 ? 11.896 5.408 12.736 1.00 71.69 111 PRO A N 1
ATOM 936 C CA . PRO A 1 111 ? 11.028 6.447 13.274 1.00 71.69 111 PRO A CA 1
ATOM 937 C C . PRO A 1 111 ? 10.795 7.594 12.284 1.00 71.69 111 PRO A C 1
ATOM 939 O O . PRO A 1 111 ? 11.724 8.037 11.603 1.00 71.69 111 PRO A O 1
ATOM 942 N N . GLY A 1 112 ? 9.555 8.087 12.221 1.00 71.00 112 GLY A N 1
ATOM 943 C CA . GLY A 1 112 ? 9.196 9.304 11.485 1.00 71.00 112 GLY A CA 1
ATOM 944 C C . GLY A 1 112 ? 9.192 9.193 9.957 1.00 71.00 112 GLY A C 1
ATOM 945 O O . GLY A 1 112 ? 9.094 10.219 9.286 1.00 71.00 112 GLY A O 1
ATOM 946 N N . LEU A 1 113 ? 9.287 7.982 9.394 1.00 73.31 113 LEU A N 1
ATOM 947 C CA . LEU A 1 113 ? 9.254 7.776 7.942 1.00 73.31 113 LEU A CA 1
ATOM 948 C C . LEU A 1 113 ? 7.921 8.272 7.346 1.00 73.31 113 LEU A C 1
ATOM 950 O O . LEU A 1 113 ? 7.912 9.050 6.401 1.00 73.31 113 LEU A O 1
ATOM 954 N N . PHE A 1 114 ? 6.789 7.934 7.964 1.00 79.06 114 PHE A N 1
ATOM 955 C CA . PHE A 1 114 ? 5.469 8.264 7.416 1.00 79.06 114 PHE A CA 1
ATOM 956 C C . PHE A 1 114 ? 5.109 9.753 7.442 1.00 79.06 114 PHE A C 1
ATOM 958 O O . PHE A 1 114 ? 4.324 10.188 6.607 1.00 79.06 114 PHE A O 1
ATOM 965 N N . LYS A 1 115 ? 5.733 10.565 8.309 1.00 75.75 115 LYS A N 1
ATOM 966 C CA . LYS A 1 115 ? 5.540 12.031 8.320 1.00 75.75 115 LYS A CA 1
ATOM 967 C C . LYS A 1 115 ? 6.040 12.721 7.044 1.00 75.75 115 LYS A C 1
ATOM 969 O O . LYS A 1 115 ? 5.766 13.899 6.852 1.00 75.75 115 LYS A O 1
ATOM 974 N N . LYS A 1 116 ? 6.813 12.020 6.210 1.00 79.44 116 LYS A N 1
ATOM 975 C CA . LYS A 1 116 ? 7.453 12.578 5.015 1.00 79.44 116 LYS A CA 1
ATOM 976 C C . LYS A 1 116 ? 6.739 12.234 3.711 1.00 79.44 116 LYS A C 1
ATOM 978 O O . LYS A 1 116 ? 7.193 12.688 2.666 1.00 79.44 116 LYS A O 1
ATOM 983 N N . ALA A 1 117 ? 5.662 11.445 3.752 1.00 84.12 117 ALA A N 1
ATOM 984 C CA . ALA A 1 117 ? 4.907 11.124 2.548 1.00 84.12 117 ALA A CA 1
ATOM 985 C C . ALA A 1 117 ? 4.352 12.412 1.916 1.00 84.12 117 ALA A C 1
ATOM 987 O O . ALA A 1 117 ? 3.620 13.165 2.552 1.00 84.12 117 ALA A O 1
ATOM 988 N N . SER A 1 118 ? 4.736 12.668 0.669 1.00 89.62 118 SER A N 1
ATOM 989 C CA . SER A 1 118 ? 4.395 13.869 -0.098 1.00 89.62 118 SER A CA 1
ATOM 990 C C . SER A 1 118 ? 3.630 13.565 -1.382 1.00 89.62 118 SER A C 1
ATOM 992 O O . SER A 1 118 ? 3.076 14.475 -1.991 1.00 89.62 118 SER A O 1
ATOM 994 N N . SER A 1 119 ? 3.614 12.308 -1.829 1.00 92.38 119 SER A N 1
ATOM 995 C CA . SER A 1 119 ? 2.857 11.895 -3.009 1.00 92.38 119 SER A CA 1
ATOM 996 C C . SER A 1 119 ? 2.382 10.450 -2.912 1.00 92.38 119 SER A C 1
ATOM 998 O O . SER A 1 119 ? 2.971 9.628 -2.205 1.00 92.38 119 SER A O 1
ATOM 1000 N N . VAL A 1 120 ? 1.307 10.158 -3.645 1.00 94.31 120 VAL A N 1
ATOM 1001 C CA . VAL A 1 120 ? 0.763 8.815 -3.851 1.00 94.31 120 VAL A CA 1
ATOM 1002 C C . VAL A 1 120 ? 0.759 8.507 -5.346 1.00 94.31 120 VAL A C 1
ATOM 1004 O O . VAL A 1 120 ? 0.439 9.374 -6.159 1.00 94.31 120 VAL A O 1
ATOM 1007 N N . GLY A 1 121 ? 1.158 7.292 -5.708 1.00 93.44 121 GLY A N 1
ATOM 1008 C CA . GLY A 1 121 ? 1.128 6.792 -7.078 1.00 93.44 121 GLY A CA 1
ATOM 1009 C C . GLY A 1 121 ? 0.444 5.435 -7.134 1.00 93.44 121 GLY A C 1
ATOM 1010 O O . GLY A 1 121 ? 0.732 4.569 -6.311 1.00 93.44 121 GLY A O 1
ATOM 1011 N N . CYS A 1 122 ? -0.439 5.258 -8.112 1.00 93.25 122 CYS A N 1
ATOM 1012 C CA . CYS A 1 122 ? -1.117 3.996 -8.381 1.00 93.25 122 CYS A CA 1
ATOM 1013 C C . CYS A 1 122 ? -0.670 3.467 -9.748 1.00 93.25 122 CYS A C 1
ATOM 1015 O O . CYS A 1 122 ? -0.612 4.234 -10.710 1.00 93.25 122 CYS A O 1
ATOM 1017 N N . TYR A 1 123 ? -0.340 2.179 -9.832 1.00 89.81 123 TYR A N 1
ATOM 1018 C CA . TYR A 1 123 ? 0.248 1.570 -11.029 1.00 89.81 123 TYR A CA 1
ATOM 1019 C C . TYR A 1 123 ? -0.339 0.190 -11.314 1.00 89.81 123 TYR A C 1
ATOM 1021 O O . TYR A 1 123 ? -0.775 -0.507 -10.397 1.00 89.81 123 TYR A O 1
ATOM 1029 N N . GLY A 1 124 ? -0.235 -0.241 -12.570 1.00 87.62 124 GLY A N 1
ATOM 1030 C CA . GLY A 1 124 ? -0.693 -1.548 -13.029 1.00 87.62 124 GLY A CA 1
ATOM 1031 C C . GLY A 1 124 ? -2.098 -1.502 -13.615 1.00 87.62 124 GLY A C 1
ATOM 1032 O O . GLY A 1 124 ? -2.522 -0.476 -14.139 1.00 87.62 124 GLY A O 1
ATOM 1033 N N . ASP A 1 125 ? -2.783 -2.633 -13.533 1.00 85.31 125 ASP A N 1
ATOM 1034 C CA . ASP A 1 125 ? -4.116 -2.865 -14.078 1.00 85.31 125 ASP A CA 1
ATOM 1035 C C . ASP A 1 125 ? -5.174 -2.552 -13.006 1.00 85.31 125 ASP A C 1
ATOM 1037 O O . ASP A 1 125 ? -5.767 -3.433 -12.378 1.00 85.31 125 ASP A O 1
ATOM 1041 N N . LEU A 1 126 ? -5.296 -1.257 -12.699 1.00 84.75 126 LEU A N 1
ATOM 1042 C CA . LEU A 1 126 ? -6.197 -0.715 -11.684 1.00 84.75 126 LEU A CA 1
ATOM 1043 C C . LEU A 1 126 ? -7.188 0.263 -12.319 1.00 84.75 126 LEU A C 1
ATOM 1045 O O . LEU A 1 126 ? -6.788 1.328 -12.789 1.00 84.75 126 LEU A O 1
ATOM 1049 N N . ASP A 1 127 ? -8.480 -0.036 -12.204 1.00 89.38 127 ASP A N 1
ATOM 1050 C CA . ASP A 1 127 ? -9.549 0.919 -12.498 1.00 89.38 127 ASP A CA 1
ATOM 1051 C C . ASP A 1 127 ? -9.817 1.804 -11.273 1.00 89.38 127 ASP A C 1
ATOM 1053 O O . ASP A 1 127 ? -10.494 1.423 -10.314 1.00 89.38 127 ASP A O 1
ATOM 1057 N N . ILE A 1 128 ? -9.248 3.012 -11.277 1.00 91.81 128 ILE A N 1
ATOM 1058 C CA . ILE A 1 128 ? -9.376 3.958 -10.161 1.00 91.81 128 ILE A CA 1
ATOM 1059 C C . ILE A 1 128 ? -10.673 4.752 -10.308 1.00 91.81 128 ILE A C 1
ATOM 1061 O O . ILE A 1 128 ? -10.786 5.629 -11.162 1.00 91.81 128 ILE A O 1
ATOM 1065 N N . HIS A 1 129 ? -11.641 4.478 -9.434 1.00 94.19 129 HIS A N 1
ATOM 1066 C CA . HIS A 1 129 ? -12.932 5.172 -9.438 1.00 94.19 129 HIS A CA 1
ATOM 1067 C C . HIS A 1 129 ? -12.867 6.550 -8.764 1.00 94.19 129 HIS A C 1
ATOM 1069 O O . HIS A 1 129 ? -13.438 7.518 -9.264 1.00 94.19 129 HIS A O 1
ATOM 1075 N N . SER A 1 130 ? -12.187 6.653 -7.620 1.00 95.12 130 SER A N 1
ATOM 1076 C CA . SER A 1 130 ? -12.007 7.916 -6.904 1.00 95.12 130 SER A CA 1
ATOM 1077 C C . SER A 1 130 ? -10.746 7.906 -6.043 1.00 95.12 130 SER A C 1
ATOM 1079 O O . SER A 1 130 ? -10.237 6.854 -5.657 1.00 95.12 130 SER A O 1
ATOM 1081 N N . VAL A 1 131 ? -10.242 9.104 -5.738 1.00 94.75 131 VAL A N 1
ATOM 1082 C CA . VAL A 1 131 ? -9.149 9.332 -4.788 1.00 94.75 131 VAL A CA 1
ATOM 1083 C C . VAL A 1 131 ? -9.569 10.458 -3.852 1.00 94.75 131 VAL A C 1
ATOM 1085 O O . VAL A 1 131 ? -9.939 11.541 -4.305 1.00 94.75 131 VAL A O 1
ATOM 1088 N N . HIS A 1 132 ? -9.501 10.201 -2.548 1.00 94.00 132 HIS A N 1
ATOM 1089 C CA . HIS A 1 132 ? -9.789 11.176 -1.500 1.00 94.00 132 HIS A CA 1
ATOM 1090 C C . HIS A 1 132 ? -8.543 11.335 -0.622 1.00 94.00 132 HIS A C 1
ATOM 1092 O O . HIS A 1 132 ? -7.976 10.343 -0.171 1.00 94.00 132 HIS A O 1
ATOM 1098 N N . ILE A 1 133 ? -8.106 12.576 -0.403 1.00 89.25 133 ILE A N 1
ATOM 1099 C CA . ILE A 1 133 ? -6.950 12.924 0.435 1.00 89.25 133 ILE A CA 1
ATOM 1100 C C . ILE A 1 133 ? -7.437 13.960 1.449 1.00 89.25 133 ILE A C 1
ATOM 1102 O O . ILE A 1 133 ? -8.096 14.924 1.053 1.00 89.25 133 ILE A O 1
ATOM 1106 N N . ALA A 1 134 ? -7.145 13.738 2.730 1.00 80.69 134 ALA A N 1
ATOM 1107 C CA . ALA A 1 134 ? -7.574 14.571 3.853 1.00 80.69 134 ALA A CA 1
ATOM 1108 C C . ALA A 1 134 ? -6.387 14.955 4.740 1.00 80.69 134 ALA A C 1
ATOM 1110 O O . ALA A 1 134 ? -5.448 14.132 4.847 1.00 80.69 134 ALA A O 1
#